Protein AF-A0A7K0XG56-F1 (afdb_monomer)

Solvent-accessible surface area (backbone atoms only — not comparable to full-atom values): 4926 Å² total; per-residue (Å²): 133,54,74,70,61,54,48,46,55,52,52,47,51,56,48,49,59,54,48,49,64,54,59,75,62,37,66,73,54,43,78,73,27,69,67,55,44,56,50,49,50,55,44,45,38,52,47,7,52,41,30,52,52,36,52,76,66,74,48,80,62,61,93,101,52,54,44,68,56,40,33,50,49,20,51,43,56,71,74,38,60,92,70,63,87,126

Foldseek 3Di:
DDPVLVVLVVVLVVLVVVLVVLPVVDDVSCVVDVVSVVSNLVSLLSQLVSLVVCVVVVHDDPPPDDSVVSVVSNVCSVPVVVPDPD

pLDDT: mean 94.2, std 5.17, range [73.56, 98.12]

Secondary structure (DSSP, 8-state):
--HHHHHHHHHHHHHHHHHHHHHTT-HHHHHT-HHHHHHHHHHHHHHHHHHHHHHTTTPPPPTT--HHHHHHHHHHHHH-GGG---

Nearest PDB structures (foldseek):
  3puq-assembly2_C  TM=4.849E-01  e=2.867E+00  Caenorhabditis elegans
  3pur-assembly2_C  TM=4.854E-01  e=4.594E+00  Caenorhabditis elegans
  3n9m-assembly2_C  TM=4.811E-01  e=5.483E+00  Caenorhabditis elegans
  6tb3-assembly1_BW  TM=5.216E-01  e=7.362E+00  Saccharomyces cerevisiae S288C

Mean predicted aligned error: 3.07 Å

Radius of gyration: 13.76 Å; Cα contacts (8 Å, |Δi|>4): 64; chains: 1; bounding box: 35×25×32 Å

Sequence (86 aa):
MDRRTAKEYLHIRDWIDVAAQIVVRGEDAYMTDAVAQEAGDSIMMKLGEAAGRLARADASPPDGLRWADAIANRNWVIHQYDNLDR

Structure (mmCIF, N/CA/C/O backbone):
data_AF-A0A7K0XG56-F1
#
_entry.id   AF-A0A7K0XG56-F1
#
loop_
_atom_site.group_PDB
_atom_site.id
_atom_site.type_symbol
_atom_site.label_atom_id
_atom_site.label_alt_id
_atom_site.label_comp_id
_atom_site.label_asym_id
_atom_site.label_entity_id
_atom_site.la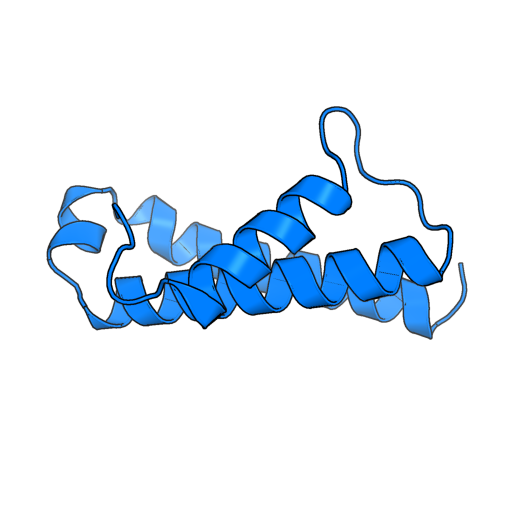bel_seq_id
_atom_site.pdbx_PDB_ins_code
_atom_site.Cartn_x
_atom_site.Cartn_y
_atom_site.Cartn_z
_atom_site.occupancy
_atom_site.B_iso_or_equiv
_atom_site.auth_seq_id
_atom_site.auth_comp_id
_atom_site.auth_asym_id
_atom_site.auth_atom_id
_atom_site.pdbx_PDB_model_num
ATOM 1 N N . MET A 1 1 ? 16.262 -10.998 -13.563 1.00 81.00 1 MET A N 1
ATOM 2 C CA . MET A 1 1 ? 15.896 -9.991 -12.546 1.00 81.00 1 MET A CA 1
ATOM 3 C C . MET A 1 1 ? 17.112 -9.734 -11.675 1.00 81.00 1 MET A C 1
ATOM 5 O O . MET A 1 1 ? 17.723 -10.698 -11.229 1.00 81.00 1 MET A O 1
ATOM 9 N N . ASP A 1 2 ? 17.508 -8.478 -11.487 1.00 92.94 2 ASP A N 1
ATOM 10 C CA . ASP A 1 2 ? 18.636 -8.127 -10.622 1.00 92.94 2 ASP A CA 1
ATOM 11 C C . ASP A 1 2 ? 18.244 -8.170 -9.130 1.00 92.94 2 ASP A C 1
ATOM 13 O O . ASP A 1 2 ? 17.065 -8.182 -8.765 1.00 92.94 2 ASP A O 1
ATOM 17 N N . ARG A 1 3 ? 19.250 -8.182 -8.246 1.00 94.75 3 ARG A N 1
ATOM 18 C CA . ARG A 1 3 ? 19.051 -8.2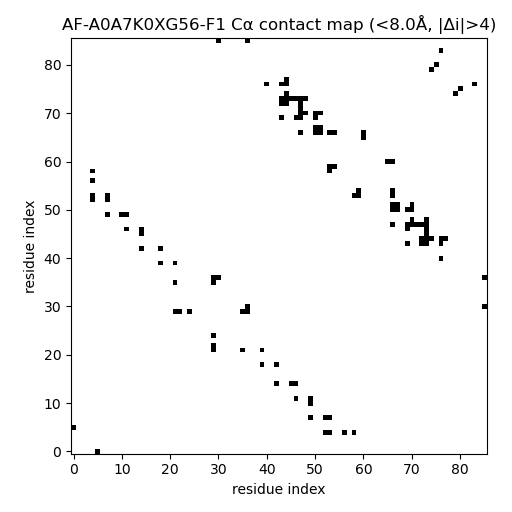96 -6.791 1.00 94.75 3 ARG A CA 1
ATOM 19 C C . ARG A 1 3 ? 18.202 -7.163 -6.208 1.00 94.75 3 ARG A C 1
ATOM 21 O O . ARG A 1 3 ? 17.471 -7.400 -5.248 1.00 94.75 3 ARG A O 1
ATOM 28 N N . ARG A 1 4 ? 18.318 -5.940 -6.733 1.00 92.25 4 ARG A N 1
ATOM 29 C CA . ARG A 1 4 ? 17.574 -4.783 -6.223 1.00 92.25 4 ARG A CA 1
ATOM 30 C C . ARG A 1 4 ? 16.097 -4.940 -6.554 1.00 92.25 4 ARG A C 1
ATOM 32 O O . ARG A 1 4 ? 15.279 -4.808 -5.654 1.00 92.25 4 ARG A O 1
ATOM 39 N N . THR A 1 5 ? 15.774 -5.310 -7.788 1.00 94.50 5 THR A N 1
ATOM 40 C CA . THR A 1 5 ? 14.393 -5.585 -8.207 1.00 94.50 5 THR A CA 1
ATOM 41 C C . THR A 1 5 ? 13.784 -6.752 -7.423 1.00 94.50 5 THR A C 1
ATOM 43 O O . THR A 1 5 ? 12.678 -6.632 -6.902 1.00 94.50 5 THR A O 1
ATOM 46 N N . ALA A 1 6 ? 14.529 -7.848 -7.233 1.00 95.50 6 ALA A N 1
ATOM 47 C CA . ALA A 1 6 ? 14.063 -8.993 -6.445 1.00 95.50 6 ALA A CA 1
ATOM 48 C C . ALA A 1 6 ? 13.729 -8.621 -4.988 1.00 95.50 6 ALA A C 1
ATOM 50 O O . ALA A 1 6 ? 12.746 -9.102 -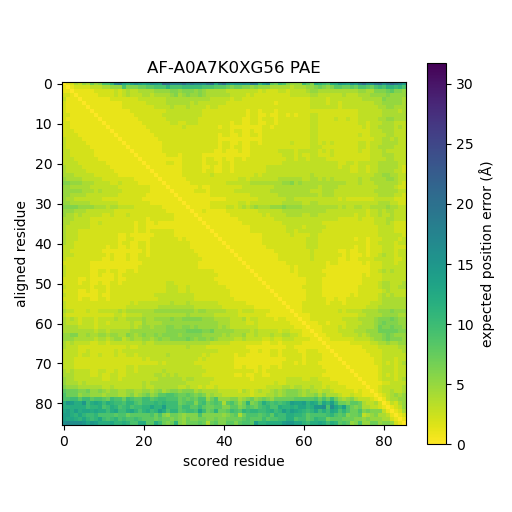4.427 1.00 95.50 6 ALA A O 1
ATOM 51 N N . LYS A 1 7 ? 14.523 -7.732 -4.378 1.00 96.31 7 LYS A N 1
ATOM 52 C CA . LYS A 1 7 ? 14.283 -7.236 -3.018 1.00 96.31 7 LYS A CA 1
ATOM 53 C C . LYS A 1 7 ? 12.959 -6.472 -2.902 1.00 96.31 7 LYS A C 1
ATOM 55 O O . LYS A 1 7 ? 12.264 -6.648 -1.906 1.00 96.31 7 LYS A O 1
ATOM 60 N N . GLU A 1 8 ? 12.599 -5.651 -3.889 1.00 96.38 8 GLU A N 1
ATOM 61 C CA . GLU A 1 8 ? 11.336 -4.897 -3.844 1.00 96.38 8 GLU A CA 1
ATOM 62 C C . GLU A 1 8 ? 10.115 -5.831 -3.876 1.00 96.38 8 GLU A C 1
ATOM 64 O O . GLU A 1 8 ? 9.157 -5.595 -3.146 1.00 96.38 8 GLU A O 1
ATOM 69 N N . TYR A 1 9 ? 10.168 -6.938 -4.627 1.00 95.81 9 TYR A N 1
ATOM 70 C CA . TYR A 1 9 ? 9.099 -7.945 -4.604 1.00 95.81 9 TYR A CA 1
ATOM 71 C C . TYR A 1 9 ? 8.949 -8.626 -3.239 1.00 95.81 9 TYR A C 1
ATOM 73 O O . TYR A 1 9 ? 7.825 -8.847 -2.792 1.00 95.81 9 TYR A O 1
ATOM 81 N N . LEU A 1 10 ? 10.060 -8.925 -2.553 1.00 97.00 10 LEU A N 1
ATOM 82 C CA . LEU A 1 10 ? 10.012 -9.481 -1.196 1.00 97.00 10 LEU A CA 1
ATOM 83 C C . LEU A 1 10 ? 9.384 -8.494 -0.209 1.00 97.00 10 LEU A C 1
ATOM 85 O O . LEU A 1 10 ? 8.530 -8.885 0.575 1.00 97.00 10 LEU A O 1
ATOM 89 N N . HIS A 1 11 ? 9.744 -7.211 -0.292 1.00 96.69 11 HIS A N 1
ATOM 90 C CA . HIS A 1 11 ? 9.122 -6.183 0.542 1.00 96.69 11 HIS A CA 1
ATOM 91 C C . HIS A 1 11 ? 7.617 -6.055 0.293 1.00 96.69 11 HIS A C 1
ATOM 93 O O . HIS A 1 11 ? 6.851 -5.979 1.249 1.00 96.69 11 HIS A O 1
ATOM 99 N N . ILE A 1 12 ? 7.188 -6.041 -0.975 1.00 96.44 12 ILE A N 1
ATOM 100 C CA . ILE A 1 12 ? 5.764 -5.977 -1.323 1.00 96.44 12 ILE A CA 1
ATOM 101 C C . ILE A 1 12 ? 5.019 -7.177 -0.741 1.00 96.44 12 ILE A C 1
ATOM 103 O O . ILE A 1 12 ? 3.989 -6.978 -0.106 1.00 96.44 12 ILE A O 1
ATOM 107 N N . ARG A 1 13 ? 5.550 -8.397 -0.907 1.00 96.69 13 ARG A N 1
ATOM 108 C CA . ARG A 1 13 ? 4.971 -9.607 -0.306 1.00 96.69 13 ARG A CA 1
ATOM 109 C C . ARG A 1 13 ? 4.798 -9.435 1.202 1.00 96.69 13 ARG A C 1
ATOM 111 O O . ARG A 1 13 ? 3.690 -9.571 1.702 1.00 96.69 13 ARG A O 1
ATOM 118 N N . ASP A 1 14 ? 5.872 -9.077 1.899 1.00 97.88 14 ASP A N 1
ATOM 119 C CA . ASP A 1 14 ? 5.859 -8.984 3.358 1.00 97.88 14 ASP A CA 1
ATOM 120 C C . ASP A 1 14 ? 4.876 -7.900 3.849 1.00 97.88 14 ASP A C 1
ATOM 122 O O . ASP A 1 14 ? 4.205 -8.076 4.862 1.00 97.88 14 ASP A O 1
ATOM 126 N N . TRP A 1 15 ? 4.733 -6.781 3.131 1.00 98.00 15 TRP A N 1
ATOM 127 C CA . TRP A 1 15 ? 3.747 -5.750 3.478 1.00 98.00 15 TRP A CA 1
ATOM 128 C C . TRP A 1 15 ? 2.308 -6.145 3.150 1.00 98.00 15 TRP A C 1
ATOM 130 O O . TRP A 1 15 ? 1.409 -5.764 3.897 1.00 98.00 15 TRP A O 1
ATOM 140 N N . ILE A 1 16 ? 2.078 -6.920 2.086 1.00 96.81 16 ILE A N 1
ATOM 141 C CA . ILE A 1 16 ? 0.764 -7.512 1.803 1.00 96.81 16 ILE A CA 1
ATOM 142 C C . ILE A 1 16 ? 0.375 -8.482 2.925 1.00 96.81 16 ILE A C 1
ATOM 144 O O . ILE A 1 16 ? -0.763 -8.438 3.387 1.00 96.81 16 ILE A O 1
ATOM 148 N N . ASP A 1 17 ? 1.316 -9.282 3.431 1.00 98.00 17 ASP A N 1
ATOM 149 C CA . ASP A 1 17 ? 1.068 -10.189 4.558 1.00 98.00 17 ASP A CA 1
ATOM 150 C C . ASP A 1 17 ? 0.700 -9.427 5.844 1.00 98.00 17 ASP A C 1
ATOM 152 O O . ASP A 1 17 ? -0.139 -9.879 6.626 1.00 98.00 17 ASP A O 1
ATOM 156 N N . VAL A 1 18 ? 1.283 -8.245 6.072 1.00 97.19 18 VAL A N 1
ATOM 157 C CA . VAL A 1 18 ? 0.884 -7.366 7.186 1.00 97.19 18 VAL A CA 1
ATOM 158 C C . VAL A 1 18 ? -0.489 -6.738 6.932 1.00 97.19 18 VAL A C 1
ATOM 160 O O . VAL A 1 18 ? -1.321 -6.718 7.836 1.00 97.19 18 VAL A O 1
ATOM 163 N N . ALA A 1 19 ? -0.771 -6.267 5.714 1.00 97.25 19 ALA A N 1
ATOM 164 C CA . ALA A 1 19 ? -2.084 -5.721 5.367 1.00 97.25 19 ALA A CA 1
ATOM 165 C C . ALA A 1 19 ? -3.198 -6.761 5.557 1.00 97.25 19 ALA A C 1
ATOM 167 O O . ALA A 1 19 ? -4.256 -6.444 6.096 1.00 97.25 19 ALA A O 1
ATOM 168 N N . ALA A 1 20 ? -2.941 -8.021 5.197 1.00 98.12 20 ALA A N 1
ATOM 169 C CA . ALA A 1 20 ? -3.879 -9.121 5.392 1.00 98.12 20 ALA A CA 1
ATOM 170 C C . ALA A 1 20 ? -4.258 -9.319 6.872 1.00 98.12 20 ALA A C 1
ATOM 172 O O . ALA A 1 20 ? -5.408 -9.639 7.169 1.00 98.12 20 ALA A O 1
ATOM 173 N N . GLN A 1 21 ? -3.333 -9.069 7.807 1.00 97.50 21 GLN A N 1
ATOM 174 C CA . GLN A 1 21 ? -3.611 -9.126 9.250 1.00 97.50 21 GLN A CA 1
ATOM 175 C C . GLN A 1 21 ? -4.539 -8.000 9.725 1.00 97.50 21 GLN A C 1
ATOM 177 O O . GLN A 1 21 ? -5.243 -8.174 10.717 1.00 97.50 21 GLN A O 1
ATOM 182 N N . ILE A 1 22 ? -4.558 -6.858 9.034 1.00 96.88 22 ILE A N 1
ATOM 183 C CA . ILE A 1 22 ? -5.529 -5.788 9.291 1.00 96.88 22 ILE A CA 1
ATOM 184 C C . ILE A 1 22 ? -6.880 -6.188 8.694 1.00 96.88 22 ILE A C 1
ATOM 186 O O . ILE A 1 22 ? -7.880 -6.220 9.404 1.00 96.88 22 ILE A O 1
ATOM 190 N N . VAL A 1 23 ? -6.893 -6.576 7.415 1.00 97.06 23 VAL A N 1
ATOM 191 C CA . VAL A 1 23 ? -8.116 -6.912 6.665 1.00 97.06 23 VAL A CA 1
ATOM 192 C C . VAL A 1 23 ? -8.903 -8.050 7.319 1.00 97.06 23 VAL A C 1
ATOM 194 O O . VAL A 1 23 ? -10.125 -7.973 7.411 1.00 97.06 23 VAL A O 1
ATOM 197 N N . VAL A 1 24 ? -8.231 -9.087 7.832 1.00 98.06 24 VAL A N 1
ATOM 198 C CA . VAL A 1 24 ? -8.903 -10.238 8.464 1.00 98.06 24 VAL A CA 1
ATOM 199 C C . VAL A 1 24 ? -9.685 -9.866 9.731 1.00 98.06 24 VAL A C 1
ATOM 201 O O . VAL A 1 24 ? -10.589 -10.599 10.125 1.00 98.06 24 VAL A O 1
ATOM 204 N N . ARG A 1 25 ? -9.368 -8.731 10.372 1.00 97.06 25 ARG A N 1
ATOM 205 C CA . ARG A 1 25 ? -10.096 -8.236 11.551 1.00 97.06 25 ARG A CA 1
ATOM 206 C C . ARG A 1 25 ? -11.450 -7.613 11.188 1.00 97.06 25 ARG A C 1
ATOM 208 O O . ARG A 1 25 ? -12.289 -7.482 12.075 1.00 97.06 25 ARG A O 1
ATOM 215 N N . GLY A 1 26 ? -11.670 -7.280 9.915 1.00 97.31 26 GLY A N 1
ATOM 216 C CA . GLY A 1 26 ? -12.905 -6.682 9.414 1.00 97.31 26 GLY A CA 1
ATOM 217 C C . GLY A 1 26 ? -12.943 -5.154 9.502 1.00 97.31 26 GLY A C 1
ATOM 218 O O . GLY A 1 26 ? -12.159 -4.526 10.213 1.00 97.31 26 GLY A O 1
ATOM 219 N N . GLU A 1 27 ? -13.886 -4.573 8.761 1.00 96.12 27 GLU A N 1
ATOM 220 C CA . GLU A 1 27 ? -14.071 -3.125 8.610 1.00 96.12 27 GLU A CA 1
ATOM 221 C C . GLU A 1 27 ? -14.384 -2.436 9.944 1.00 96.12 27 GLU A C 1
ATOM 223 O O . GLU A 1 27 ? -13.680 -1.509 10.325 1.00 96.12 27 GLU A O 1
ATOM 228 N N . ASP A 1 28 ? -15.338 -2.947 10.728 1.00 97.44 28 ASP A N 1
ATOM 229 C CA . ASP A 1 28 ? -15.693 -2.363 12.033 1.00 97.44 28 ASP A CA 1
ATOM 230 C C . ASP A 1 28 ? -14.489 -2.268 12.988 1.00 97.44 28 ASP A C 1
ATOM 232 O O . ASP A 1 28 ? -14.318 -1.288 13.720 1.00 97.44 28 ASP A O 1
ATOM 236 N N . ALA A 1 29 ? -13.620 -3.285 12.969 1.00 97.12 29 ALA A N 1
ATOM 237 C CA . ALA A 1 29 ? -12.404 -3.301 13.773 1.00 97.12 29 ALA A CA 1
ATOM 238 C C . ALA A 1 29 ? -11.367 -2.292 13.263 1.00 97.12 29 ALA A C 1
ATOM 240 O O . ALA A 1 29 ? -10.620 -1.743 14.066 1.00 97.12 29 ALA A O 1
ATOM 241 N N . TYR A 1 30 ? -11.315 -2.046 11.954 1.00 96.69 30 TYR A N 1
ATOM 242 C CA . TYR A 1 30 ? -10.453 -1.034 11.349 1.00 96.69 30 TYR A CA 1
ATOM 243 C C . TYR A 1 30 ? -10.956 0.389 11.635 1.00 96.69 30 TYR A C 1
ATOM 245 O O . TYR A 1 30 ? -10.178 1.259 12.024 1.00 96.69 30 TYR A O 1
ATOM 253 N 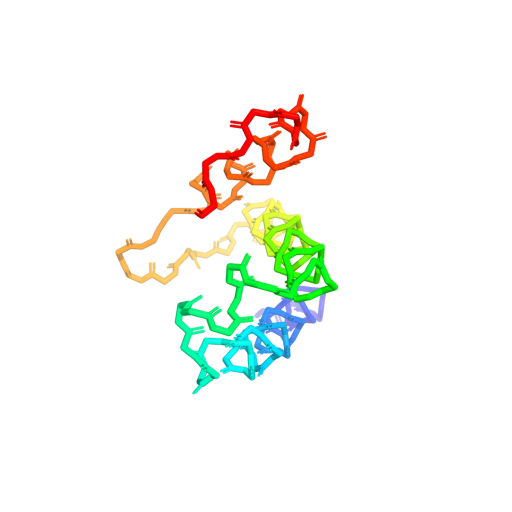N . MET A 1 31 ? -12.267 0.622 11.538 1.00 95.69 31 MET A N 1
ATOM 254 C CA . MET A 1 31 ? -12.879 1.942 11.741 1.00 95.69 31 MET A CA 1
ATOM 255 C C . MET A 1 31 ? -12.803 2.435 13.188 1.00 95.69 31 MET A C 1
ATOM 257 O O . MET A 1 31 ? -12.842 3.638 13.439 1.00 95.69 31 MET A O 1
ATOM 261 N N . THR A 1 32 ? -12.654 1.518 14.144 1.00 96.56 32 THR A N 1
ATOM 262 C CA . THR A 1 32 ? -12.554 1.832 15.577 1.00 96.56 32 THR A CA 1
ATOM 263 C C . THR A 1 32 ? -11.121 1.799 16.124 1.00 96.56 32 THR A C 1
ATOM 265 O O . THR A 1 32 ? -10.903 2.166 17.279 1.00 96.56 32 THR A O 1
ATOM 268 N N . ASP A 1 33 ? -10.132 1.406 15.313 1.00 97.00 33 ASP A N 1
ATOM 269 C CA . ASP A 1 33 ? -8.726 1.254 15.705 1.00 97.00 33 ASP A CA 1
ATOM 270 C C . ASP A 1 33 ? -7.831 2.237 14.932 1.00 97.00 33 ASP A C 1
ATOM 272 O O . ASP A 1 33 ? -7.334 1.951 13.842 1.00 97.00 33 ASP A O 1
ATOM 276 N N . ALA A 1 34 ? -7.577 3.403 15.532 1.00 94.38 34 ALA A N 1
ATOM 277 C CA . ALA A 1 34 ? -6.715 4.428 14.942 1.00 94.38 34 ALA A CA 1
ATOM 278 C C . ALA A 1 34 ? -5.287 3.921 14.658 1.00 94.38 34 ALA A C 1
ATOM 280 O O . ALA A 1 34 ? -4.653 4.365 13.708 1.00 94.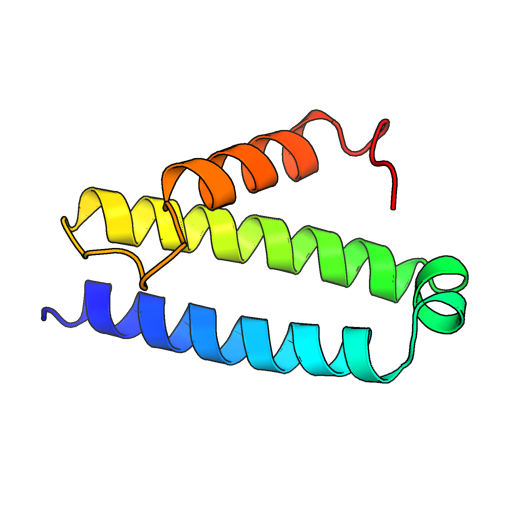38 34 ALA A O 1
ATOM 281 N N . VAL A 1 35 ? -4.771 2.962 15.436 1.00 96.44 35 VAL A N 1
ATOM 282 C CA . VAL A 1 35 ? -3.437 2.395 15.183 1.00 96.44 35 VAL A CA 1
ATOM 283 C C . VAL A 1 35 ? -3.462 1.520 13.932 1.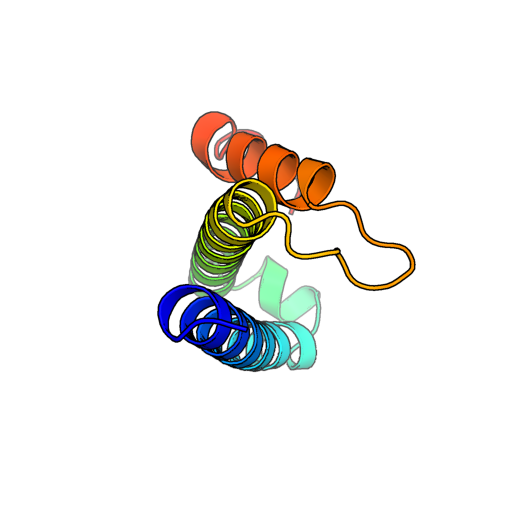00 96.44 35 VAL A C 1
ATOM 285 O O . VAL A 1 35 ? -2.521 1.563 13.139 1.00 96.44 35 VAL A O 1
ATOM 288 N N . ALA A 1 36 ? -4.534 0.752 13.723 1.00 96.12 36 ALA A N 1
ATOM 289 C CA . ALA A 1 36 ? -4.718 -0.012 12.492 1.00 96.12 36 ALA A CA 1
ATOM 290 C C . ALA A 1 36 ? -4.844 0.902 11.262 1.00 96.12 36 ALA A C 1
ATOM 292 O O . ALA A 1 36 ? -4.284 0.574 10.215 1.00 96.12 36 ALA A O 1
ATOM 293 N N . GLN A 1 37 ? -5.508 2.054 11.393 1.00 94.75 37 GLN A N 1
ATOM 294 C CA . GLN A 1 37 ? -5.616 3.059 10.328 1.00 94.75 37 GLN A CA 1
ATOM 295 C C . GLN A 1 37 ? -4.250 3.627 9.939 1.00 94.75 37 GLN A C 1
ATOM 297 O O . GLN A 1 37 ? -3.852 3.515 8.781 1.00 94.75 37 GLN A O 1
ATOM 302 N N . GLU A 1 38 ? -3.480 4.114 10.914 1.00 94.31 38 GLU A N 1
ATOM 303 C CA . GLU A 1 38 ? -2.122 4.626 10.687 1.00 94.31 38 GLU A CA 1
ATOM 304 C C . GLU A 1 38 ? -1.182 3.546 10.118 1.00 94.31 38 GLU A C 1
ATOM 306 O O . GLU A 1 38 ? -0.337 3.807 9.254 1.00 94.31 38 GLU A O 1
ATOM 311 N N . ALA A 1 39 ? -1.335 2.294 10.564 1.00 95.69 39 ALA A N 1
ATOM 312 C CA . ALA A 1 39 ? -0.600 1.168 9.997 1.00 95.69 39 ALA A CA 1
ATOM 313 C C . ALA A 1 39 ? -0.983 0.918 8.529 1.00 95.69 39 ALA A C 1
ATOM 315 O O . ALA A 1 39 ? -0.091 0.717 7.700 1.00 95.69 39 ALA A O 1
ATOM 316 N N . GLY A 1 40 ? -2.277 0.965 8.201 1.00 95.00 40 GLY A N 1
ATOM 317 C CA . GLY A 1 40 ? -2.794 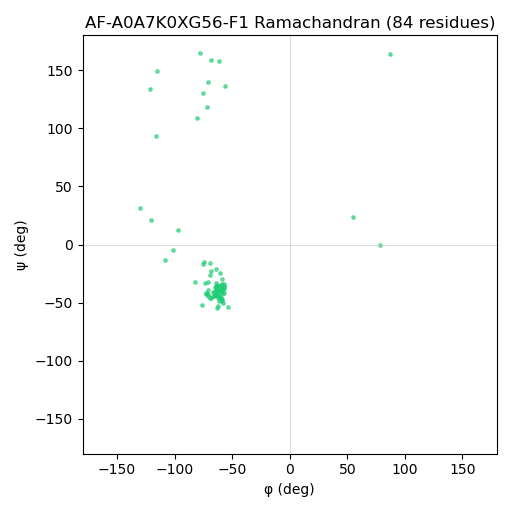0.850 6.838 1.00 95.00 40 GLY A CA 1
ATOM 318 C C . GLY A 1 40 ? -2.231 1.931 5.917 1.00 95.00 40 GLY A C 1
ATOM 319 O O . GLY A 1 40 ? -1.666 1.610 4.868 1.00 95.00 40 GLY A O 1
ATOM 320 N N . ASP A 1 41 ? -2.269 3.187 6.356 1.00 94.38 41 ASP A N 1
ATOM 321 C CA . ASP A 1 41 ? -1.712 4.322 5.619 1.00 94.38 41 ASP A CA 1
ATOM 322 C C . ASP A 1 41 ? -0.210 4.131 5.368 1.00 94.38 41 ASP A C 1
ATOM 324 O O . ASP A 1 41 ? 0.267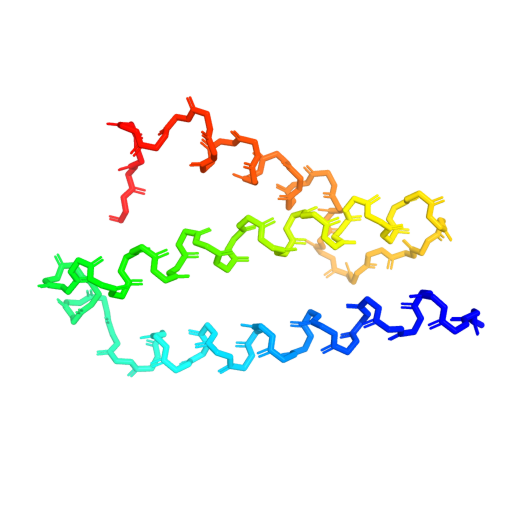 4.219 4.232 1.00 94.38 41 ASP A O 1
ATOM 328 N N . SER A 1 42 ? 0.544 3.744 6.404 1.00 95.69 42 SER A N 1
ATOM 329 C CA . SER A 1 42 ? 1.976 3.444 6.286 1.00 95.69 42 SER A CA 1
ATOM 330 C C . SER A 1 42 ? 2.267 2.328 5.276 1.00 95.69 42 SER A C 1
ATOM 332 O O . SER A 1 42 ? 3.265 2.389 4.549 1.00 95.69 42 SER A O 1
ATOM 334 N N . ILE A 1 43 ? 1.421 1.298 5.207 1.00 96.94 43 ILE A N 1
ATOM 335 C CA . ILE A 1 43 ? 1.566 0.207 4.237 1.00 96.94 43 ILE A CA 1
ATOM 336 C C . ILE A 1 43 ? 1.291 0.712 2.819 1.00 96.94 43 ILE A C 1
ATOM 338 O O . ILE A 1 43 ?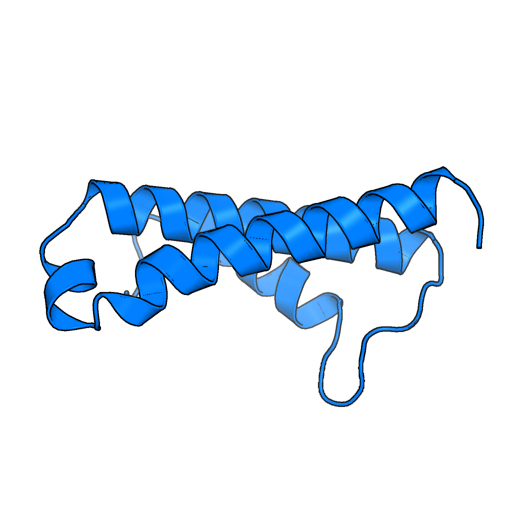 2.104 0.459 1.928 1.00 96.94 43 ILE A O 1
ATOM 342 N N . MET A 1 44 ? 0.221 1.482 2.607 1.00 95.50 44 MET A N 1
ATOM 343 C CA . MET A 1 44 ? -0.105 2.063 1.297 1.00 95.50 44 MET A CA 1
ATOM 344 C C . MET A 1 44 ? 1.021 2.960 0.774 1.00 95.50 44 MET A C 1
ATOM 346 O O . MET A 1 44 ? 1.408 2.863 -0.395 1.00 95.50 44 MET A O 1
ATOM 350 N N . MET A 1 45 ? 1.628 3.762 1.653 1.00 95.81 45 MET A N 1
ATOM 351 C CA . MET A 1 45 ? 2.818 4.551 1.330 1.00 95.81 45 MET A CA 1
ATOM 352 C C . MET A 1 45 ? 3.981 3.672 0.857 1.00 95.81 45 MET A C 1
ATOM 354 O O . MET A 1 45 ? 4.589 3.922 -0.185 1.00 95.81 45 MET A O 1
ATOM 358 N N . LYS A 1 46 ? 4.305 2.623 1.618 1.00 97.31 46 LYS A N 1
ATOM 359 C CA . LYS A 1 46 ? 5.429 1.727 1.318 1.00 97.31 46 LYS A CA 1
ATOM 360 C C . LYS A 1 46 ? 5.221 0.970 0.005 1.00 97.31 46 LYS A C 1
ATOM 362 O O . LYS A 1 46 ? 6.157 0.877 -0.793 1.00 97.31 46 LYS A O 1
ATOM 367 N N . LEU A 1 47 ? 4.000 0.497 -0.251 1.00 97.00 47 LEU A N 1
ATOM 368 C CA . LEU A 1 47 ? 3.631 -0.174 -1.497 1.00 97.00 47 LEU A CA 1
ATOM 369 C C . LEU A 1 47 ? 3.783 0.754 -2.707 1.00 97.00 47 LEU A C 1
ATOM 371 O O . LEU A 1 47 ? 4.404 0.360 -3.694 1.00 97.00 47 LEU A O 1
ATOM 375 N N . GLY A 1 48 ? 3.299 1.997 -2.627 1.00 96.94 48 GLY A N 1
ATOM 376 C CA . GLY A 1 48 ? 3.465 2.967 -3.713 1.00 96.94 48 GLY A CA 1
ATOM 377 C C . GLY A 1 48 ? 4.928 3.345 -3.971 1.00 96.94 48 GLY A C 1
ATOM 378 O O . GLY A 1 48 ? 5.343 3.467 -5.125 1.00 96.94 48 GLY A O 1
ATOM 379 N N . GLU A 1 49 ? 5.750 3.452 -2.924 1.00 97.31 49 GLU A N 1
ATOM 380 C CA . GLU A 1 49 ? 7.196 3.663 -3.070 1.00 97.31 49 GLU A CA 1
ATOM 381 C C . GLU A 1 49 ? 7.899 2.481 -3.760 1.00 97.31 49 GLU A C 1
ATOM 383 O O . GLU A 1 49 ? 8.723 2.687 -4.658 1.00 97.31 49 GLU A O 1
ATOM 388 N N . ALA A 1 50 ? 7.569 1.239 -3.390 1.00 97.44 50 ALA A N 1
ATOM 389 C CA . ALA A 1 50 ? 8.111 0.051 -4.054 1.00 97.44 50 ALA A CA 1
ATOM 390 C C . ALA A 1 50 ? 7.627 -0.070 -5.506 1.00 97.44 50 ALA A C 1
ATOM 392 O O . ALA A 1 50 ? 8.443 -0.328 -6.391 1.00 97.44 50 ALA A O 1
ATOM 393 N N . ALA A 1 51 ? 6.352 0.221 -5.787 1.00 97.12 51 ALA A N 1
ATOM 394 C CA . ALA A 1 51 ? 5.829 0.303 -7.151 1.00 97.12 51 ALA A CA 1
ATOM 395 C C . ALA A 1 51 ? 6.602 1.336 -7.989 1.00 97.12 51 ALA A C 1
ATOM 397 O O . ALA A 1 51 ? 6.987 1.059 -9.123 1.00 97.12 51 ALA A O 1
ATOM 398 N N . GLY A 1 52 ? 6.931 2.496 -7.412 1.00 97.31 52 GLY A N 1
ATOM 399 C CA . GLY A 1 52 ? 7.784 3.495 -8.053 1.00 97.31 52 GLY A CA 1
ATOM 400 C C . GLY A 1 52 ? 9.217 3.016 -8.308 1.00 97.31 52 GLY A C 1
ATOM 401 O O . GLY A 1 52 ? 9.837 3.435 -9.288 1.00 97.31 52 GLY A O 1
ATOM 402 N N . ARG A 1 53 ? 9.784 2.164 -7.447 1.00 97.38 53 ARG A N 1
ATOM 403 C CA . ARG A 1 53 ? 11.103 1.553 -7.685 1.00 97.38 53 ARG A CA 1
ATOM 404 C C . ARG A 1 53 ? 11.046 0.487 -8.779 1.00 97.38 53 ARG A C 1
ATOM 406 O O . ARG A 1 53 ? 11.935 0.479 -9.623 1.00 97.38 53 ARG A O 1
ATOM 413 N N . LEU A 1 54 ? 10.005 -0.344 -8.791 1.00 97.38 54 LEU A N 1
ATOM 414 C CA . LEU A 1 54 ? 9.778 -1.376 -9.807 1.00 97.38 54 LEU A CA 1
ATOM 415 C C . LEU A 1 54 ? 9.520 -0.771 -11.190 1.00 97.38 54 LEU A C 1
ATOM 417 O O . LEU A 1 54 ? 10.141 -1.196 -12.160 1.00 97.38 54 LEU A O 1
ATOM 421 N N . ALA A 1 55 ? 8.697 0.275 -11.274 1.00 96.75 55 ALA A N 1
ATOM 422 C CA . ALA A 1 55 ? 8.445 0.992 -12.522 1.00 96.75 55 ALA A CA 1
ATOM 423 C C . ALA A 1 55 ? 9.733 1.575 -13.128 1.00 96.75 55 ALA A C 1
ATOM 425 O O . ALA A 1 55 ? 9.961 1.454 -14.324 1.00 96.75 55 ALA A O 1
ATOM 426 N N . ARG A 1 56 ? 10.613 2.160 -12.301 1.00 96.50 56 ARG A N 1
ATOM 427 C CA . ARG A 1 56 ? 11.923 2.680 -12.745 1.00 96.50 56 ARG A CA 1
ATOM 428 C C . ARG A 1 56 ? 12.918 1.589 -13.147 1.00 96.50 56 ARG A C 1
ATOM 430 O O . ARG A 1 56 ? 13.941 1.910 -13.739 1.00 96.50 56 ARG A O 1
ATOM 437 N N . ALA A 1 57 ? 12.658 0.343 -12.766 1.00 95.88 57 ALA A N 1
ATOM 438 C CA . ALA A 1 57 ? 13.451 -0.820 -13.144 1.00 95.88 57 ALA A CA 1
ATOM 439 C C . ALA A 1 57 ? 12.852 -1.564 -14.354 1.00 95.88 57 ALA A C 1
ATOM 441 O O . ALA A 1 57 ? 13.243 -2.701 -14.608 1.00 95.88 57 ALA A O 1
ATOM 442 N N . ASP A 1 58 ? 11.880 -0.957 -15.051 1.00 95.44 58 ASP A N 1
ATOM 443 C CA . ASP A 1 58 ? 11.131 -1.544 -16.172 1.00 95.44 58 ASP A CA 1
ATOM 444 C C . ASP A 1 58 ? 10.457 -2.889 -15.834 1.00 95.44 58 ASP A C 1
ATOM 446 O O . ASP A 1 58 ? 10.154 -3.705 -16.708 1.00 95.44 58 ASP A O 1
ATOM 450 N N . ALA A 1 59 ? 10.193 -3.136 -14.547 1.00 95.56 59 ALA A N 1
ATOM 451 C CA . ALA A 1 59 ? 9.500 -4.333 -14.103 1.00 95.56 59 ALA A CA 1
ATOM 452 C C . ALA A 1 59 ? 8.003 -4.211 -14.409 1.00 95.56 59 ALA A C 1
ATOM 454 O O . ALA A 1 59 ? 7.365 -3.213 -14.065 1.00 95.56 59 ALA A O 1
ATOM 455 N N . SER A 1 60 ? 7.421 -5.233 -15.034 1.00 93.75 60 SER A N 1
ATOM 456 C CA . SER A 1 60 ? 5.998 -5.227 -15.379 1.00 93.75 60 SER A CA 1
ATOM 457 C C . SER A 1 60 ? 5.114 -5.359 -14.128 1.00 93.75 60 SER A C 1
ATOM 459 O O . SER A 1 60 ? 5.457 -6.129 -13.222 1.00 93.75 60 SER A O 1
ATOM 461 N N . PRO A 1 61 ? 3.991 -4.620 -14.050 1.00 94.12 61 PRO A N 1
ATOM 462 C CA . PRO A 1 61 ? 2.990 -4.846 -13.017 1.00 94.12 61 PRO A CA 1
ATOM 463 C C . PRO A 1 61 ? 2.270 -6.187 -13.219 1.00 94.12 61 PRO A C 1
ATOM 465 O O . PRO A 1 61 ? 2.269 -6.709 -14.336 1.00 94.12 61 PRO A O 1
ATOM 468 N N . PRO A 1 62 ? 1.652 -6.748 -12.163 1.00 91.81 62 PRO A N 1
ATOM 469 C CA . PRO A 1 62 ? 0.741 -7.875 -12.310 1.00 91.81 62 PRO A CA 1
ATOM 470 C C . PRO A 1 62 ? -0.470 -7.506 -13.175 1.00 91.81 62 PRO A C 1
ATOM 472 O O . PRO A 1 62 ? -0.841 -6.333 -13.275 1.00 91.81 62 PRO A O 1
ATOM 475 N N . ASP A 1 63 ? -1.120 -8.516 -13.749 1.00 94.56 63 ASP A N 1
ATOM 476 C CA . ASP A 1 63 ? -2.322 -8.318 -14.559 1.00 94.56 63 ASP A CA 1
ATOM 477 C C . ASP A 1 63 ? -3.419 -7.584 -13.774 1.00 94.56 63 ASP A C 1
ATOM 479 O O . ASP A 1 63 ? -3.680 -7.868 -12.604 1.00 94.56 63 ASP A O 1
ATOM 483 N N . GLY A 1 64 ? -4.059 -6.614 -14.430 1.00 93.56 64 GLY A N 1
ATOM 484 C CA . GLY A 1 64 ? -5.110 -5.789 -13.826 1.00 93.56 64 GLY A CA 1
ATOM 485 C C . GLY A 1 64 ? -4.612 -4.669 -12.906 1.00 93.56 64 GLY A C 1
ATOM 486 O O . GLY A 1 64 ? -5.430 -3.904 -12.404 1.00 93.56 64 GLY A O 1
ATOM 487 N N . LEU A 1 65 ? -3.297 -4.525 -12.709 1.00 93.19 65 LEU A N 1
ATOM 488 C CA . LEU A 1 65 ? -2.696 -3.466 -11.899 1.00 93.19 65 LEU A CA 1
ATOM 489 C C . LEU A 1 65 ? -1.840 -2.524 -12.750 1.00 93.19 65 LEU A C 1
ATOM 491 O O . LEU A 1 65 ? -1.203 -2.921 -13.726 1.00 93.19 65 LEU A O 1
ATOM 495 N N . ARG A 1 66 ? -1.768 -1.254 -12.341 1.00 96.50 66 ARG A N 1
ATOM 496 C CA . ARG A 1 66 ? -0.797 -0.290 -12.873 1.00 96.50 66 ARG A CA 1
ATOM 497 C C . ARG A 1 66 ? 0.055 0.238 -11.732 1.00 96.50 66 ARG A C 1
ATOM 499 O O . ARG A 1 66 ? -0.474 0.685 -10.717 1.00 96.50 66 ARG A O 1
ATOM 506 N N . TRP A 1 67 ? 1.373 0.296 -11.923 1.00 96.38 67 TRP A N 1
ATOM 507 C CA . TRP A 1 67 ? 2.254 0.960 -10.952 1.00 96.38 67 TRP A CA 1
ATOM 508 C C . TRP A 1 67 ? 1.869 2.417 -10.711 1.00 96.38 67 TRP A C 1
ATOM 510 O O . TRP A 1 67 ? 1.967 2.893 -9.584 1.00 96.38 67 TRP A O 1
ATOM 520 N N . ALA A 1 68 ? 1.369 3.097 -11.745 1.00 96.56 68 ALA A N 1
ATOM 521 C CA . ALA A 1 68 ? 0.877 4.464 -11.641 1.00 96.56 68 ALA A CA 1
ATOM 522 C C . ALA A 1 68 ? -0.241 4.624 -10.596 1.00 96.56 68 ALA A C 1
ATOM 524 O O . ALA A 1 68 ? -0.246 5.628 -9.891 1.00 96.56 68 ALA A O 1
ATOM 525 N N . ASP A 1 69 ? -1.128 3.635 -10.440 1.00 96.75 69 ASP A N 1
ATOM 526 C CA . ASP A 1 69 ? -2.233 3.704 -9.476 1.00 96.75 69 ASP A CA 1
ATOM 527 C C . ASP A 1 69 ? -1.723 3.592 -8.038 1.00 96.75 69 ASP A C 1
ATOM 529 O O . ASP A 1 69 ? -2.077 4.402 -7.187 1.00 96.75 69 ASP A O 1
ATOM 533 N N . ALA A 1 70 ? -0.809 2.652 -7.777 1.00 95.25 70 ALA A N 1
ATOM 534 C CA . ALA A 1 70 ? -0.181 2.509 -6.463 1.00 95.25 70 ALA A CA 1
ATOM 535 C C . ALA A 1 70 ? 0.626 3.762 -6.070 1.00 95.25 70 ALA A C 1
ATOM 537 O O . ALA A 1 70 ? 0.591 4.199 -4.919 1.00 95.25 70 ALA A O 1
ATOM 538 N N . ILE A 1 71 ? 1.328 4.373 -7.031 1.00 97.00 71 ILE A N 1
ATOM 539 C CA . ILE A 1 71 ? 2.072 5.623 -6.821 1.00 97.00 71 ILE A CA 1
ATOM 540 C C . ILE A 1 71 ? 1.111 6.786 -6.541 1.00 97.00 71 ILE A C 1
ATOM 542 O O . ILE A 1 71 ? 1.354 7.569 -5.622 1.00 97.00 71 ILE A O 1
ATOM 546 N N . ALA A 1 72 ? 0.020 6.900 -7.304 1.00 95.56 72 ALA A N 1
ATOM 547 C CA . ALA A 1 72 ? -0.993 7.932 -7.100 1.00 95.56 72 ALA A CA 1
ATOM 548 C C . ALA A 1 72 ? -1.661 7.799 -5.725 1.00 95.56 72 ALA A C 1
ATOM 550 O O . ALA A 1 72 ? -1.768 8.794 -5.010 1.00 95.56 72 ALA A O 1
ATOM 551 N N . ASN A 1 73 ? -2.005 6.576 -5.314 1.00 93.31 73 ASN A N 1
ATOM 552 C CA . ASN A 1 73 ? -2.553 6.306 -3.988 1.00 93.31 73 ASN A CA 1
ATOM 553 C C . ASN A 1 73 ? -1.583 6.733 -2.875 1.00 93.31 73 ASN A C 1
ATOM 555 O O . ASN A 1 73 ? -1.964 7.450 -1.957 1.00 93.31 73 ASN A O 1
ATOM 559 N N . ARG A 1 74 ? -0.291 6.398 -2.994 1.00 94.81 74 ARG A N 1
ATOM 560 C CA . ARG A 1 74 ? 0.742 6.875 -2.058 1.00 94.81 74 ARG A CA 1
ATOM 561 C C . ARG A 1 74 ? 0.875 8.397 -2.046 1.00 94.81 74 ARG A C 1
ATOM 563 O O . ARG A 1 74 ? 1.140 8.969 -0.996 1.00 94.81 74 ARG A O 1
ATOM 570 N N . ASN A 1 75 ? 0.717 9.082 -3.175 1.00 93.56 75 ASN A N 1
ATOM 571 C CA . ASN A 1 75 ? 0.713 10.547 -3.179 1.00 93.56 75 ASN A CA 1
ATOM 572 C C . ASN A 1 75 ? -0.499 11.106 -2.428 1.00 93.56 75 ASN A C 1
ATOM 574 O O . ASN A 1 75 ? -0.339 12.059 -1.671 1.00 93.56 75 ASN A O 1
ATOM 578 N N . TRP A 1 76 ? -1.670 10.495 -2.601 1.00 91.50 76 TRP A N 1
ATOM 579 C CA . TRP A 1 76 ? -2.884 10.879 -1.888 1.00 91.50 76 TRP A CA 1
ATOM 580 C C . TRP A 1 76 ? -2.732 10.677 -0.377 1.00 91.50 76 TRP A C 1
ATOM 582 O O . TRP A 1 76 ? -2.807 11.645 0.371 1.00 91.50 76 TRP A O 1
ATOM 592 N N . VAL A 1 77 ? -2.374 9.465 0.060 1.00 90.81 77 VAL A N 1
ATOM 593 C CA . VAL A 1 77 ? -2.201 9.117 1.482 1.00 90.81 77 VAL A CA 1
ATOM 594 C C . VAL A 1 77 ? -1.182 10.017 2.190 1.00 90.81 77 VAL A C 1
ATOM 596 O O . VAL A 1 77 ? -1.391 10.378 3.337 1.00 90.81 77 VAL A O 1
ATOM 599 N N . ILE A 1 78 ? -0.095 10.435 1.528 1.00 88.31 78 ILE A N 1
ATOM 600 C CA . ILE A 1 78 ? 0.942 11.272 2.168 1.00 88.31 78 ILE A CA 1
ATOM 601 C C . ILE A 1 78 ? 0.591 12.759 2.192 1.00 88.31 78 ILE A C 1
ATOM 603 O O . ILE A 1 78 ? 1.042 13.476 3.084 1.00 88.31 78 ILE A O 1
ATOM 607 N N . HIS A 1 79 ? -0.129 13.255 1.188 1.00 88.62 79 HIS A N 1
ATOM 608 C CA . HIS A 1 79 ? -0.330 14.697 1.009 1.00 88.62 79 HIS A CA 1
ATOM 609 C C . HIS A 1 79 ? -1.745 15.170 1.330 1.00 88.62 79 HIS A C 1
ATOM 611 O O . HIS A 1 79 ? -1.950 16.374 1.428 1.00 88.62 79 HIS A O 1
ATOM 617 N N . GLN A 1 80 ? -2.692 14.246 1.465 1.00 85.06 80 GLN A N 1
ATOM 618 C CA . GLN A 1 80 ? -4.105 14.499 1.744 1.00 85.06 80 GLN A CA 1
ATOM 619 C C . GLN A 1 80 ? -4.579 13.624 2.916 1.00 85.06 80 GLN A C 1
ATOM 621 O O . GLN A 1 80 ? -5.725 13.184 2.933 1.00 85.06 80 GLN A O 1
ATOM 626 N N . TYR A 1 81 ? -3.692 13.319 3.876 1.00 73.56 81 TYR A N 1
ATOM 627 C CA . TYR A 1 81 ? -4.002 12.451 5.026 1.00 73.56 81 TYR A CA 1
ATOM 628 C C . TYR A 1 81 ? -5.132 13.004 5.907 1.00 73.56 81 TYR A C 1
ATOM 630 O O . TYR A 1 81 ? -5.817 12.253 6.592 1.00 73.56 81 TYR A O 1
ATOM 638 N N . ASP A 1 82 ? -5.333 14.318 5.882 1.00 77.62 82 ASP A N 1
ATOM 639 C CA . ASP A 1 82 ? -6.421 15.037 6.539 1.00 77.62 82 ASP A CA 1
ATOM 640 C C . ASP A 1 82 ? -7.777 14.872 5.831 1.00 77.62 82 ASP A C 1
ATOM 642 O O . ASP A 1 82 ? -8.811 15.149 6.433 1.00 77.62 82 ASP A O 1
ATOM 646 N N . ASN A 1 83 ? -7.776 14.388 4.585 1.00 78.81 83 ASN A N 1
ATOM 647 C CA . ASN A 1 83 ? -8.951 14.197 3.732 1.00 78.81 83 ASN A CA 1
ATOM 648 C C . ASN A 1 83 ? -9.132 12.731 3.295 1.00 78.81 83 ASN A C 1
ATOM 650 O O . ASN A 1 83 ? -9.765 12.462 2.271 1.00 78.81 83 ASN A O 1
ATOM 654 N N . LEU A 1 84 ? -8.542 11.779 4.023 1.00 81.12 84 LEU A N 1
ATOM 655 C CA . LEU A 1 84 ? -8.725 10.359 3.734 1.00 81.12 84 LEU A CA 1
ATOM 656 C C . LEU A 1 84 ? -10.133 9.913 4.129 1.00 81.12 84 LEU A C 1
ATOM 658 O O . LEU A 1 84 ? -10.496 9.953 5.303 1.00 81.12 84 LEU A O 1
ATOM 662 N N . ASP A 1 85 ? -10.892 9.460 3.134 1.00 81.06 85 ASP A N 1
ATOM 663 C CA . ASP A 1 85 ? -12.081 8.641 3.347 1.00 81.06 85 ASP A CA 1
ATOM 664 C C . ASP A 1 85 ? -11.605 7.201 3.576 1.00 81.06 85 ASP A C 1
ATOM 666 O O . ASP A 1 85 ? -11.019 6.595 2.670 1.00 81.06 85 ASP A O 1
ATOM 670 N N . ARG A 1 86 ? -11.724 6.732 4.821 1.00 77.75 86 ARG A N 1
ATOM 671 C CA . ARG A 1 86 ? -11.200 5.444 5.295 1.00 77.75 86 ARG A CA 1
ATOM 672 C C . ARG A 1 86 ? -12.306 4.410 5.400 1.00 77.75 86 ARG A C 1
ATOM 674 O O . ARG A 1 86 ? -13.396 4.789 5.879 1.00 77.75 86 ARG A O 1
#